Protein AF-A0A2A8LPF1-F1 (afdb_monomer_lite)

InterPro domains:
  IPR029501 Bacterial EndoU nuclease [PF14436] (10-80)

Foldseek 3Di:
DPPLQKDKDWDWDQDPVRDIDDIDIDIGDHPPDDPVNVVVVLLVQLPDDFPDADVVQRKGWGWDDDSNDIDIWIDRVNDTPGD

Secondary structure (DSSP, 8-state):
--TT--EEEEE--B-TTSPBPPPEEEEE--TTS-HHHHHHHHHHHHTS--SEEETTTTEEEEEEEETTEEEEEEEETTEEEE-

Structure (mmCIF, N/CA/C/O backbone):
data_AF-A0A2A8LPF1-F1
#
_entry.id   AF-A0A2A8LPF1-F1
#
loop_
_atom_site.group_PDB
_atom_site.id
_atom_site.type_symbol
_atom_site.label_atom_id
_atom_site.label_alt_id
_atom_site.label_comp_id
_atom_site.label_asym_id
_atom_site.label_entity_id
_atom_site.label_seq_id
_atom_site.pdbx_PDB_ins_code
_atom_site.Cartn_x
_atom_site.Cartn_y
_atom_site.Cartn_z
_atom_site.occupancy
_atom_site.B_iso_or_equiv
_atom_site.auth_seq_id
_atom_site.auth_comp_id
_atom_site.auth_asym_id
_atom_site.auth_atom_id
_atom_site.pdbx_PDB_model_num
ATOM 1 N N . MET A 1 1 ? -18.416 -0.228 6.628 1.00 57.53 1 MET A N 1
ATOM 2 C CA . MET A 1 1 ? -17.399 -0.930 5.818 1.00 57.53 1 MET A CA 1
ATOM 3 C C . MET A 1 1 ? -17.600 -0.493 4.389 1.00 57.53 1 MET A C 1
ATOM 5 O O . MET A 1 1 ? -18.743 -0.497 3.942 1.00 57.53 1 MET A O 1
ATOM 9 N N . ALA A 1 2 ? -16.536 -0.057 3.721 1.00 67.62 2 ALA A N 1
ATOM 10 C CA . ALA A 1 2 ? -16.600 0.261 2.301 1.00 67.62 2 ALA A CA 1
ATOM 11 C C . ALA A 1 2 ? -16.828 -1.024 1.481 1.00 67.62 2 ALA A C 1
ATOM 13 O O . ALA A 1 2 ? -16.580 -2.128 1.969 1.00 67.62 2 ALA A O 1
ATOM 14 N N . LEU A 1 3 ? -17.316 -0.887 0.243 1.00 74.44 3 LEU A N 1
ATOM 15 C CA . LEU A 1 3 ? -17.609 -2.015 -0.657 1.00 74.44 3 LEU A CA 1
ATOM 16 C C . LEU A 1 3 ? -16.392 -2.939 -0.869 1.00 74.44 3 LEU A C 1
ATOM 18 O O . LEU A 1 3 ? -16.551 -4.139 -1.054 1.00 74.44 3 LEU A O 1
ATOM 22 N N . ASN A 1 4 ? -15.184 -2.385 -0.781 1.00 78.94 4 ASN A N 1
ATOM 23 C CA . ASN A 1 4 ? -13.901 -3.079 -0.904 1.00 78.94 4 ASN A CA 1
ATOM 24 C C . ASN A 1 4 ? -13.365 -3.653 0.427 1.00 78.94 4 ASN A C 1
ATOM 26 O O . ASN A 1 4 ? -12.230 -4.111 0.499 1.00 78.94 4 ASN A O 1
ATOM 30 N N . GLY A 1 5 ? -14.154 -3.626 1.503 1.00 82.75 5 GLY A N 1
ATOM 31 C CA . GLY A 1 5 ? -13.800 -4.235 2.785 1.00 82.75 5 GLY A CA 1
ATOM 32 C C . GLY A 1 5 ? -12.821 -3.436 3.647 1.00 82.75 5 GLY A C 1
ATOM 33 O O . GLY A 1 5 ? -12.562 -3.864 4.775 1.00 82.75 5 GLY A O 1
ATOM 34 N N . THR A 1 6 ? -12.319 -2.285 3.180 1.00 89.69 6 THR A N 1
ATOM 35 C CA . THR A 1 6 ? -11.489 -1.386 3.996 1.00 89.69 6 THR A CA 1
ATOM 36 C C . THR A 1 6 ? -12.282 -0.845 5.184 1.00 89.69 6 THR A C 1
ATOM 38 O O . THR A 1 6 ? -13.527 -0.829 5.209 1.00 89.69 6 THR A O 1
ATOM 41 N N . LYS A 1 7 ? -11.549 -0.442 6.223 1.00 88.31 7 LYS A N 1
ATOM 42 C CA . LYS A 1 7 ? -12.137 0.084 7.454 1.00 88.31 7 LYS A CA 1
ATOM 43 C C . LYS A 1 7 ? -11.691 1.519 7.659 1.00 88.31 7 LYS A C 1
ATOM 45 O O . LYS A 1 7 ? -10.497 1.797 7.662 1.00 88.31 7 LYS A O 1
ATOM 50 N N . ASP A 1 8 ? -12.654 2.391 7.908 1.00 88.88 8 ASP A N 1
ATOM 51 C CA . ASP A 1 8 ? -12.373 3.728 8.409 1.00 88.88 8 ASP A CA 1
ATOM 52 C C . ASP A 1 8 ? -12.267 3.668 9.927 1.00 88.88 8 ASP A C 1
ATOM 54 O O . ASP A 1 8 ? -13.124 3.097 10.610 1.00 88.88 8 ASP A O 1
ATOM 58 N N . ILE A 1 9 ? -11.189 4.233 10.449 1.00 87.44 9 ILE A N 1
ATOM 59 C CA . ILE A 1 9 ? -10.892 4.257 11.872 1.00 87.44 9 ILE A CA 1
ATOM 60 C C . ILE A 1 9 ? -10.560 5.676 12.304 1.00 87.44 9 ILE A C 1
ATOM 62 O O . ILE A 1 9 ? -9.840 6.413 11.630 1.00 87.44 9 ILE A O 1
ATOM 66 N N . ASN A 1 10 ? -11.090 6.044 13.465 1.00 89.00 10 ASN A N 1
ATOM 67 C CA . ASN A 1 10 ? -10.890 7.358 14.045 1.00 89.00 10 ASN A CA 1
ATOM 68 C C . ASN A 1 10 ? -9.915 7.220 15.205 1.00 89.00 10 ASN A C 1
ATOM 70 O O . ASN A 1 10 ? -10.229 6.619 16.232 1.00 89.00 10 ASN A O 1
ATOM 74 N N . TYR A 1 11 ? -8.733 7.795 15.042 1.00 85.50 11 TYR A N 1
ATOM 75 C CA . TYR A 1 11 ? -7.758 7.918 16.106 1.00 85.50 11 TYR A CA 1
ATOM 76 C C . TYR A 1 11 ? -7.956 9.247 16.822 1.00 85.50 11 TYR A C 1
ATOM 78 O O . TYR A 1 11 ? -7.986 10.314 16.207 1.00 85.50 11 TYR A O 1
ATOM 86 N N . THR A 1 12 ? -8.055 9.188 18.142 1.00 90.88 12 THR A N 1
AT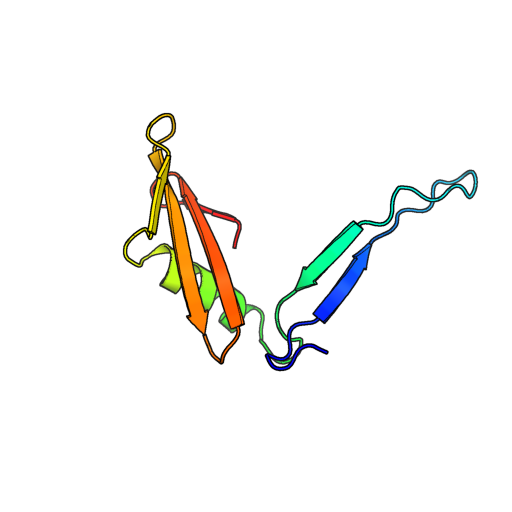OM 87 C CA . THR A 1 12 ? -8.006 10.364 19.003 1.00 90.88 12 THR A CA 1
ATOM 88 C C . THR A 1 12 ? -7.086 10.079 20.177 1.00 90.88 12 THR A C 1
ATOM 90 O O . THR A 1 12 ? -6.935 8.933 20.598 1.00 90.88 12 THR A O 1
ATOM 93 N N . THR A 1 13 ? -6.445 11.118 20.690 1.00 90.69 13 THR A N 1
ATOM 94 C CA . THR A 1 13 ? -5.596 11.028 21.876 1.00 90.69 13 THR A CA 1
ATOM 95 C C . THR A 1 13 ? -6.261 11.833 22.971 1.00 90.69 13 THR A C 1
ATOM 97 O O . THR A 1 13 ? -6.551 13.010 22.767 1.00 90.69 13 THR A O 1
ATOM 100 N N . GLN A 1 14 ? -6.495 11.210 24.122 1.00 93.56 14 GLN A N 1
ATOM 101 C CA . GLN A 1 14 ? -6.904 11.926 25.322 1.00 93.56 14 GLN A CA 1
ATOM 102 C C . GLN A 1 14 ? -5.668 12.277 26.144 1.00 93.56 14 GLN A C 1
ATOM 104 O O . GLN A 1 14 ? -4.851 11.410 26.454 1.00 93.56 14 GLN A O 1
ATOM 109 N N . PHE A 1 15 ? -5.518 13.555 26.468 1.00 93.19 15 PHE A N 1
ATOM 110 C CA . PHE A 1 15 ? -4.464 14.043 27.343 1.00 93.19 15 PHE A CA 1
ATOM 111 C C . PHE A 1 15 ? -4.811 13.765 28.816 1.00 93.19 15 PHE A C 1
ATOM 113 O O . PHE A 1 15 ? -5.988 13.603 29.146 1.00 93.19 15 PHE A O 1
ATOM 120 N N . PRO A 1 16 ? -3.819 13.750 29.730 1.00 95.56 16 PRO A N 1
ATOM 121 C CA . PRO A 1 16 ? -4.063 13.519 31.157 1.00 95.56 16 PRO A CA 1
ATOM 122 C C . PRO A 1 16 ? -5.022 14.523 31.815 1.00 95.56 16 PRO A C 1
ATOM 124 O O . PRO A 1 16 ? -5.643 14.198 32.820 1.00 95.56 16 PRO A O 1
ATOM 127 N N . ASP A 1 17 ? -5.169 15.727 31.247 1.00 94.62 17 ASP A N 1
ATOM 128 C CA . ASP A 1 17 ? -6.128 16.750 31.695 1.00 94.62 17 ASP A CA 1
ATOM 129 C C . ASP A 1 17 ? -7.562 16.517 31.174 1.00 94.62 17 ASP A C 1
ATOM 131 O O . ASP A 1 17 ? -8.446 17.351 31.364 1.00 94.62 17 ASP A O 1
ATOM 135 N N . GLY A 1 18 ? -7.795 15.392 30.494 1.00 92.25 18 GLY A N 1
ATOM 136 C CA . GLY A 1 18 ? -9.084 14.997 29.943 1.00 92.25 18 GLY A CA 1
ATOM 137 C C . GLY A 1 18 ? -9.400 15.598 28.574 1.00 92.25 18 GLY A C 1
ATOM 138 O O . GLY A 1 18 ? -10.382 15.170 27.961 1.00 92.25 18 GLY A O 1
ATOM 139 N N . LYS A 1 19 ? -8.590 16.532 28.050 1.00 95.25 19 LYS A N 1
ATOM 140 C CA . LYS A 1 19 ? -8.815 17.113 26.718 1.00 95.25 19 LYS A CA 1
ATOM 141 C C . LYS A 1 19 ? -8.525 16.102 25.618 1.00 95.25 19 LYS A C 1
ATOM 143 O O . LYS A 1 19 ? -7.584 15.317 25.702 1.00 95.25 19 LYS A O 1
ATOM 148 N N . LEU A 1 20 ? -9.308 16.165 24.546 1.00 91.69 20 LEU A N 1
ATOM 149 C CA . LEU A 1 20 ? -9.093 15.359 23.349 1.00 91.69 20 LEU A CA 1
ATOM 150 C C . LEU A 1 20 ? -8.300 16.154 22.311 1.00 91.69 20 LEU A C 1
ATOM 152 O O . LEU A 1 20 ? -8.603 17.313 22.026 1.00 91.69 20 LEU A O 1
ATOM 156 N N . ALA A 1 21 ? -7.297 15.511 21.721 1.00 91.88 21 ALA A N 1
ATOM 157 C CA . ALA A 1 21 ? -6.655 15.987 20.509 1.00 91.88 21 ALA A CA 1
ATOM 158 C C . ALA A 1 21 ? -7.638 15.960 19.325 1.00 91.88 21 ALA A C 1
ATOM 160 O O . ALA A 1 21 ? -8.713 15.358 19.375 1.00 91.88 21 ALA A O 1
ATOM 161 N N . LYS A 1 22 ? -7.247 16.600 18.218 1.00 91.94 22 LYS A N 1
ATOM 162 C CA . LYS A 1 22 ? -8.010 16.544 16.968 1.00 91.94 22 LYS A CA 1
ATOM 163 C C . LYS A 1 22 ? -8.152 15.089 16.508 1.00 91.94 22 LYS A C 1
ATOM 165 O O . LYS A 1 22 ? -7.144 14.407 16.323 1.00 91.94 22 LYS A O 1
ATOM 170 N N . ILE A 1 23 ? -9.394 14.660 16.277 1.00 89.06 23 ILE A N 1
ATOM 171 C CA . ILE A 1 23 ? -9.702 13.339 15.721 1.00 89.06 23 ILE A CA 1
ATOM 172 C C . ILE A 1 23 ? -9.093 13.242 14.320 1.00 89.06 23 ILE A C 1
ATOM 174 O O . ILE A 1 23 ? -9.276 14.134 13.486 1.00 89.06 23 ILE A O 1
ATOM 178 N N . LYS A 1 24 ? -8.354 12.162 14.080 1.00 86.81 24 LYS A N 1
ATOM 179 C CA . LYS A 1 24 ? -7.788 11.815 12.782 1.00 86.81 24 LYS A CA 1
ATOM 180 C C . LYS A 1 24 ? -8.526 10.609 12.231 1.00 86.81 24 LYS A C 1
ATOM 182 O O . LYS A 1 24 ? -8.583 9.578 12.893 1.00 86.81 24 LYS A O 1
ATOM 187 N N . ASN A 1 25 ? -9.039 10.743 11.018 1.00 88.94 25 ASN A N 1
ATOM 188 C CA . ASN A 1 25 ? -9.654 9.637 10.304 1.00 88.94 25 ASN A CA 1
ATOM 189 C C . ASN A 1 25 ? -8.592 9.015 9.398 1.00 88.94 25 ASN A C 1
ATOM 191 O O . ASN A 1 25 ? -7.913 9.739 8.667 1.00 88.94 25 ASN A O 1
ATOM 195 N N . SER A 1 26 ? -8.467 7.698 9.456 1.00 85.44 26 SER A N 1
ATOM 196 C CA . SER A 1 26 ? -7.594 6.913 8.590 1.00 85.44 26 SER A CA 1
ATOM 197 C C . SER A 1 26 ? -8.399 5.788 7.958 1.00 85.44 26 SER A C 1
ATOM 199 O O . SER A 1 26 ? -9.278 5.221 8.605 1.00 85.44 26 SER A O 1
ATOM 201 N N . THR A 1 27 ? -8.063 5.426 6.727 1.00 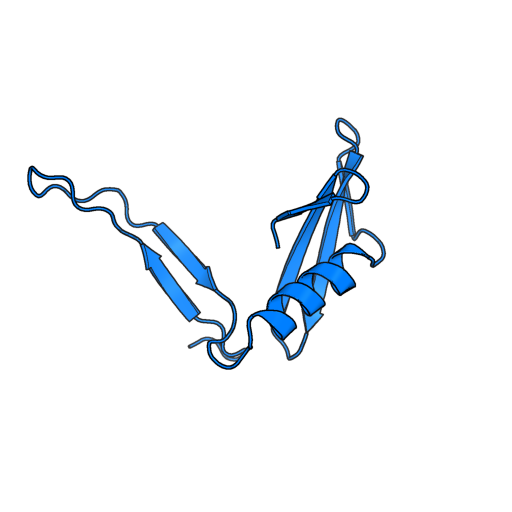89.69 27 THR A N 1
ATOM 202 C CA . THR A 1 27 ? -8.572 4.212 6.083 1.00 89.69 27 THR A CA 1
ATOM 203 C C . THR A 1 27 ? -7.483 3.151 6.152 1.00 89.69 27 THR A C 1
ATOM 205 O O . THR A 1 27 ? -6.335 3.421 5.809 1.00 89.69 27 THR A O 1
ATOM 208 N N . ILE A 1 28 ? -7.830 1.961 6.634 1.00 91.81 28 ILE A N 1
ATOM 209 C CA . ILE A 1 28 ? -6.917 0.818 6.732 1.00 91.81 28 ILE A CA 1
ATOM 210 C C . ILE A 1 28 ? -7.388 -0.336 5.854 1.00 91.81 28 ILE A C 1
ATOM 212 O O . ILE A 1 28 ? -8.570 -0.435 5.500 1.00 91.81 28 ILE A O 1
ATOM 216 N N . PHE A 1 29 ? -6.449 -1.233 5.558 1.00 94.75 29 PHE A N 1
ATOM 217 C CA . PHE A 1 29 ? -6.696 -2.466 4.824 1.00 94.75 29 PHE A CA 1
ATOM 218 C C . PHE A 1 29 ? -7.871 -3.269 5.397 1.00 94.75 29 PHE A C 1
ATOM 220 O O . PHE A 1 29 ? -8.185 -3.174 6.594 1.00 94.75 29 PHE A O 1
ATOM 227 N N . PRO A 1 30 ? -8.531 -4.087 4.559 1.00 94.62 30 PRO A N 1
ATOM 228 C CA . PRO A 1 30 ? -9.574 -4.968 5.038 1.00 94.62 30 PRO A CA 1
ATOM 229 C C . PRO A 1 30 ? -9.068 -5.855 6.167 1.00 94.62 30 PRO A C 1
ATOM 231 O O . PRO A 1 30 ? -8.014 -6.471 6.068 1.00 94.62 30 PRO A O 1
ATOM 234 N N . GLY A 1 31 ? -9.861 -5.984 7.230 1.00 91.44 31 GLY A N 1
ATOM 235 C CA . GLY A 1 31 ? -9.480 -6.824 8.373 1.00 91.44 31 GLY A CA 1
ATOM 236 C C . GLY A 1 31 ? -9.398 -8.323 8.057 1.00 91.44 31 GLY A C 1
ATOM 237 O O . GLY A 1 31 ? -9.011 -9.093 8.923 1.00 91.44 31 GLY A O 1
ATOM 238 N N . SER A 1 32 ? -9.811 -8.735 6.855 1.00 92.56 32 SER A N 1
ATOM 239 C CA . SER A 1 32 ? -9.644 -10.090 6.329 1.00 92.56 32 SER A CA 1
ATOM 240 C C . SER A 1 32 ? -8.275 -10.324 5.682 1.00 92.56 32 SER A C 1
ATOM 242 O O . SER A 1 32 ? -7.955 -11.466 5.357 1.00 92.56 32 SER A O 1
ATOM 244 N N . TRP A 1 33 ? -7.477 -9.278 5.449 1.00 95.94 33 TRP A N 1
ATOM 245 C CA . TRP A 1 33 ? -6.129 -9.416 4.908 1.00 95.94 33 TRP A CA 1
ATOM 246 C C . TRP A 1 33 ? -5.150 -9.763 6.027 1.00 95.94 33 TRP A C 1
ATOM 248 O O . TRP A 1 33 ? -5.189 -9.171 7.102 1.00 95.94 33 TRP A O 1
ATOM 258 N N . SER A 1 34 ? -4.265 -10.723 5.765 1.00 97.12 34 SER A N 1
ATOM 259 C CA . SER A 1 34 ? -3.131 -11.002 6.643 1.00 97.12 34 SER A CA 1
ATOM 260 C C . SER A 1 34 ? -2.031 -9.959 6.452 1.00 97.12 34 SER A C 1
ATOM 262 O O . SER A 1 34 ? -1.884 -9.398 5.364 1.00 97.12 34 SER A O 1
ATOM 264 N N . ASP A 1 35 ? -1.192 -9.769 7.469 1.00 96.81 35 ASP A N 1
ATOM 265 C CA . ASP A 1 35 ? -0.031 -8.873 7.387 1.00 96.81 35 ASP A CA 1
ATOM 266 C C . ASP A 1 35 ? 0.890 -9.240 6.214 1.00 96.81 35 ASP A C 1
ATOM 268 O O . ASP A 1 35 ? 1.365 -8.367 5.494 1.00 96.81 35 ASP A O 1
ATOM 272 N N . THR A 1 36 ? 1.085 -10.537 5.947 1.00 98.19 36 THR A N 1
ATOM 273 C CA . THR A 1 36 ? 1.862 -11.012 4.790 1.00 98.19 36 THR A CA 1
ATOM 274 C C . THR A 1 36 ? 1.243 -10.577 3.465 1.00 98.19 36 THR A C 1
ATOM 276 O O . THR A 1 36 ? 1.970 -10.170 2.563 1.00 98.19 36 THR A O 1
ATOM 279 N N . LYS A 1 37 ? -0.090 -10.629 3.339 1.00 97.25 37 LYS A N 1
ATOM 280 C CA . LYS A 1 37 ? -0.783 -10.156 2.136 1.00 97.25 37 LYS A CA 1
ATOM 281 C C . LYS A 1 37 ? -0.622 -8.648 1.969 1.00 97.25 37 LYS A C 1
ATOM 283 O O . LYS A 1 37 ? -0.375 -8.202 0.853 1.00 97.25 37 LYS A O 1
ATOM 288 N N . ILE A 1 38 ? -0.737 -7.885 3.056 1.00 97.38 38 ILE A N 1
ATOM 289 C CA . ILE A 1 38 ? -0.554 -6.428 3.047 1.00 97.38 38 ILE A CA 1
ATOM 290 C C . ILE A 1 38 ? 0.868 -6.082 2.591 1.00 97.38 38 ILE A C 1
ATOM 292 O O . ILE A 1 38 ? 1.040 -5.368 1.606 1.00 97.38 38 ILE A O 1
ATOM 296 N N . LEU A 1 39 ? 1.888 -6.644 3.244 1.00 97.44 39 LEU A N 1
ATOM 297 C CA . LEU A 1 39 ? 3.291 -6.370 2.917 1.00 97.44 39 LEU A CA 1
ATOM 298 C C . LEU A 1 39 ? 3.669 -6.833 1.504 1.00 97.44 39 LEU A C 1
ATOM 300 O O . LEU A 1 39 ? 4.385 -6.116 0.804 1.00 97.44 39 LEU A O 1
ATOM 304 N N . GLY A 1 40 ? 3.173 -7.997 1.072 1.00 97.75 40 GLY A N 1
ATOM 305 C CA . GLY A 1 40 ? 3.369 -8.492 -0.292 1.00 97.75 40 GLY A CA 1
ATOM 306 C C . GLY A 1 40 ? 2.754 -7.551 -1.324 1.00 97.75 40 GLY A C 1
ATOM 307 O O . GLY A 1 40 ? 3.451 -7.098 -2.221 1.00 97.75 40 GLY A O 1
ATOM 308 N N . SER A 1 41 ? 1.496 -7.148 -1.115 1.00 97.62 41 SER A N 1
ATOM 309 C CA . SER A 1 41 ? 0.780 -6.205 -1.987 1.00 97.62 41 SER A CA 1
ATOM 310 C C . SER A 1 41 ? 1.521 -4.873 -2.130 1.00 97.62 41 SER A C 1
ATOM 312 O O . SER A 1 41 ? 1.717 -4.387 -3.239 1.00 97.62 41 SER A O 1
ATOM 314 N N . ILE A 1 42 ? 1.984 -4.296 -1.016 1.00 98.06 42 ILE A N 1
ATOM 315 C CA . ILE A 1 42 ? 2.758 -3.045 -1.019 1.00 98.06 42 ILE A CA 1
ATOM 316 C C . ILE A 1 42 ? 4.075 -3.217 -1.788 1.00 98.06 42 ILE A C 1
ATOM 318 O O . ILE A 1 42 ? 4.474 -2.336 -2.551 1.00 98.06 42 ILE A O 1
ATOM 322 N N . THR A 1 43 ? 4.755 -4.349 -1.598 1.00 97.38 43 THR A N 1
ATOM 323 C CA . THR A 1 43 ? 6.030 -4.638 -2.267 1.00 97.38 43 TH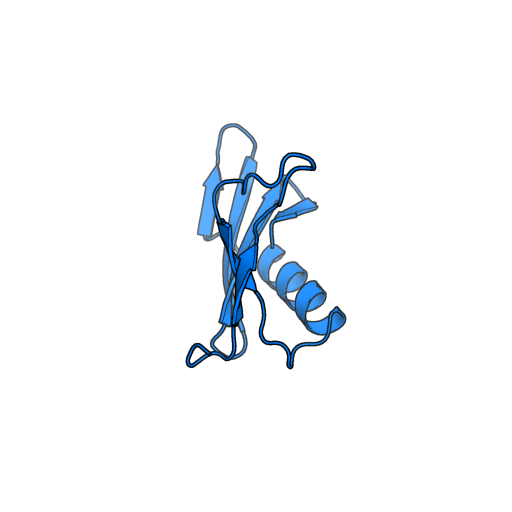R A CA 1
ATOM 324 C C . THR A 1 43 ? 5.841 -4.799 -3.773 1.00 97.38 43 THR A C 1
ATOM 326 O O . THR A 1 43 ? 6.576 -4.184 -4.546 1.00 97.38 43 THR A O 1
ATOM 329 N N . ASP A 1 44 ? 4.845 -5.578 -4.188 1.00 97.12 44 ASP A N 1
ATOM 330 C CA . ASP A 1 44 ? 4.549 -5.849 -5.594 1.00 97.12 44 ASP A CA 1
ATOM 331 C C . ASP A 1 44 ? 4.177 -4.558 -6.333 1.00 97.12 44 ASP A C 1
ATOM 333 O O . ASP A 1 44 ? 4.763 -4.250 -7.371 1.00 97.12 44 ASP A O 1
ATOM 337 N N . ILE A 1 45 ? 3.300 -3.738 -5.744 1.00 98.06 45 ILE A N 1
ATOM 338 C CA . ILE A 1 45 ? 2.910 -2.435 -6.303 1.00 98.06 45 ILE A CA 1
ATOM 339 C C . ILE A 1 45 ? 4.100 -1.471 -6.332 1.00 98.06 45 ILE A C 1
ATOM 341 O O . ILE A 1 45 ? 4.326 -0.784 -7.324 1.00 98.06 45 ILE A O 1
ATOM 345 N N . GLY A 1 46 ? 4.922 -1.438 -5.280 1.00 97.44 46 GLY A N 1
ATOM 346 C CA . GLY A 1 46 ? 6.146 -0.637 -5.266 1.00 97.44 46 GLY A CA 1
ATOM 347 C C . GLY A 1 46 ? 7.168 -1.048 -6.338 1.00 97.44 46 GLY A C 1
ATOM 348 O O . GLY A 1 46 ? 8.049 -0.265 -6.693 1.00 97.44 46 GLY A O 1
ATOM 349 N N . ASN A 1 47 ? 7.082 -2.265 -6.870 1.00 96.56 47 ASN A N 1
ATOM 350 C CA . ASN A 1 47 ? 7.946 -2.739 -7.950 1.00 96.56 47 ASN A CA 1
ATOM 351 C C . ASN A 1 47 ? 7.324 -2.566 -9.342 1.00 96.56 47 ASN A C 1
ATOM 353 O O . ASN A 1 47 ? 7.971 -2.899 -10.338 1.00 96.56 47 ASN A O 1
ATOM 357 N N . SER A 1 48 ? 6.108 -2.023 -9.434 1.00 96.56 48 SER A N 1
ATOM 358 C CA . SER A 1 48 ? 5.467 -1.730 -10.711 1.00 96.56 48 SER A CA 1
ATOM 359 C C . SER A 1 48 ? 5.976 -0.426 -11.337 1.00 96.56 48 SER A C 1
ATOM 361 O O . SER A 1 48 ? 6.804 0.294 -10.770 1.00 96.56 48 SER A O 1
ATOM 363 N N . SER A 1 49 ? 5.512 -0.115 -12.550 1.00 95.88 49 SER A N 1
ATOM 364 C CA . SER A 1 49 ? 5.894 1.135 -13.214 1.00 95.88 49 SER A CA 1
ATOM 365 C C . SER A 1 49 ? 5.327 2.338 -12.451 1.00 95.88 49 SER A C 1
ATOM 367 O O . SER A 1 49 ? 4.133 2.358 -12.154 1.00 95.88 49 SER A O 1
ATOM 369 N N . PRO A 1 50 ? 6.140 3.362 -12.142 1.00 96.44 50 PRO A N 1
ATOM 370 C CA . PRO A 1 50 ? 5.669 4.493 -11.360 1.00 96.44 50 PRO A CA 1
ATOM 371 C C . PRO A 1 50 ? 4.670 5.337 -12.156 1.00 96.44 50 PRO A C 1
ATOM 373 O O . PRO A 1 50 ? 4.948 5.768 -13.275 1.00 9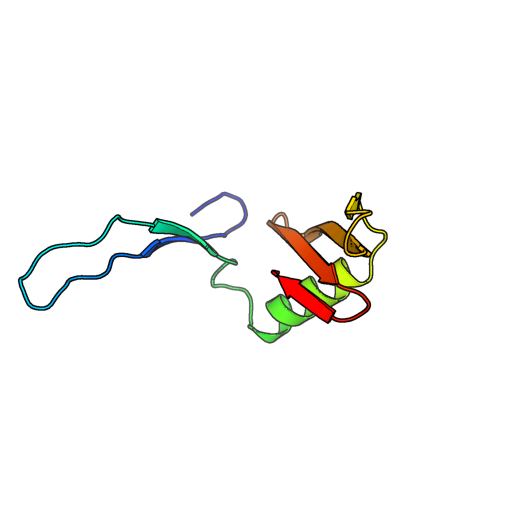6.44 50 PRO A O 1
ATOM 376 N N . SER A 1 51 ? 3.536 5.651 -11.535 1.00 96.88 51 SER A N 1
ATOM 377 C CA . SER A 1 51 ? 2.524 6.568 -12.064 1.00 96.88 51 SER A CA 1
ATOM 378 C C . SER A 1 51 ? 3.023 8.014 -12.091 1.00 96.88 51 SER A C 1
ATOM 380 O O . SER A 1 51 ? 2.597 8.811 -12.925 1.00 96.88 51 SER A O 1
ATOM 382 N N . SER A 1 52 ? 3.923 8.387 -11.173 1.00 96.50 52 SER A N 1
ATOM 383 C CA . SER A 1 52 ? 4.614 9.680 -11.226 1.00 96.50 52 SER A CA 1
ATOM 384 C C . SER A 1 52 ? 5.949 9.670 -10.481 1.00 96.50 52 SER A C 1
ATOM 386 O O . SER A 1 52 ? 6.213 8.806 -9.643 1.00 96.50 52 SER A O 1
ATOM 388 N N . ILE A 1 53 ? 6.796 10.659 -10.786 1.00 96.50 53 ILE A N 1
ATOM 389 C CA . ILE A 1 53 ? 8.127 10.822 -10.195 1.00 96.50 53 ILE A CA 1
ATOM 390 C C . ILE A 1 53 ? 8.294 12.260 -9.698 1.00 96.50 53 ILE A C 1
ATOM 392 O O . ILE A 1 53 ? 8.090 13.228 -10.433 1.00 96.50 53 ILE A O 1
ATOM 396 N N . ARG A 1 54 ? 8.727 12.421 -8.447 1.00 94.12 54 ARG A N 1
ATOM 397 C CA . ARG A 1 54 ? 9.095 13.711 -7.854 1.00 94.12 54 ARG A CA 1
ATOM 398 C C . ARG A 1 54 ? 10.565 14.018 -8.148 1.00 94.12 54 ARG A C 1
ATOM 400 O O . ARG A 1 54 ? 11.450 13.633 -7.385 1.00 94.12 54 ARG A O 1
ATOM 407 N N . GLY A 1 55 ? 10.820 14.805 -9.193 1.00 87.38 55 GLY A N 1
ATOM 408 C CA . GLY A 1 55 ? 12.173 15.065 -9.715 1.00 87.38 55 GLY A CA 1
ATOM 409 C C . GLY A 1 55 ? 13.219 15.602 -8.721 1.00 87.38 55 GLY A C 1
ATOM 410 O O . GLY A 1 55 ? 14.398 15.329 -8.891 1.00 87.38 55 GLY A O 1
ATOM 411 N N . ARG A 1 56 ? 12.826 16.312 -7.650 1.00 90.38 56 ARG A N 1
ATOM 412 C CA . ARG A 1 56 ? 13.785 16.851 -6.656 1.00 90.38 56 ARG A CA 1
ATOM 413 C C . ARG A 1 56 ? 14.476 15.768 -5.819 1.00 90.38 56 ARG A C 1
ATOM 415 O O . ARG A 1 56 ? 15.622 15.948 -5.434 1.00 90.38 56 ARG A O 1
ATOM 422 N N . VAL A 1 57 ? 13.749 14.710 -5.465 1.00 88.69 57 VAL A N 1
ATOM 423 C CA . VAL A 1 57 ? 14.205 13.691 -4.494 1.00 88.69 57 VAL A CA 1
ATOM 424 C C . VAL A 1 57 ? 14.196 12.291 -5.119 1.00 88.69 57 VAL A C 1
ATOM 426 O O . VAL A 1 57 ? 14.604 11.328 -4.486 1.00 88.69 57 VAL A O 1
ATOM 429 N N . GLY A 1 58 ? 13.721 12.159 -6.362 1.00 92.62 58 GLY A N 1
ATOM 430 C CA . GLY A 1 58 ? 13.591 10.869 -7.039 1.00 92.62 58 GLY A CA 1
ATOM 431 C C . GLY A 1 58 ? 12.525 9.960 -6.426 1.00 92.62 58 GLY A C 1
ATOM 432 O O . GLY A 1 58 ? 12.525 8.768 -6.704 1.00 92.62 58 GLY A O 1
ATOM 433 N N . ALA A 1 59 ? 11.629 10.498 -5.588 1.00 97.25 59 ALA A N 1
ATOM 434 C CA . ALA A 1 59 ? 10.556 9.706 -5.003 1.00 97.25 59 ALA A CA 1
ATOM 435 C C . ALA A 1 59 ? 9.555 9.294 -6.088 1.00 97.25 59 ALA A C 1
ATOM 437 O O . ALA A 1 59 ? 9.138 10.140 -6.886 1.00 97.25 59 ALA A O 1
ATOM 438 N N . THR A 1 60 ? 9.159 8.030 -6.103 1.00 98.06 60 THR A N 1
ATOM 439 C CA . THR A 1 60 ? 8.222 7.472 -7.077 1.00 98.06 60 THR A CA 1
ATOM 440 C C . THR A 1 60 ? 6.891 7.151 -6.416 1.00 98.06 60 THR A C 1
ATOM 442 O O . THR A 1 60 ? 6.839 6.765 -5.249 1.00 98.06 60 THR A O 1
ATOM 445 N N . PHE A 1 61 ? 5.807 7.357 -7.158 1.00 97.94 61 PHE A N 1
ATOM 446 C CA . PHE A 1 61 ? 4.444 7.062 -6.734 1.00 97.94 61 PHE A CA 1
ATOM 447 C C . PHE A 1 61 ? 3.871 5.949 -7.603 1.00 97.94 61 PHE A C 1
ATOM 449 O O . PHE A 1 61 ? 3.919 6.053 -8.829 1.00 97.94 61 PHE A O 1
ATOM 456 N N . HIS A 1 62 ? 3.317 4.926 -6.964 1.00 98.19 62 HIS A N 1
ATOM 457 C CA . HIS A 1 62 ? 2.745 3.737 -7.585 1.00 98.19 62 HIS A CA 1
ATOM 458 C C . HIS A 1 62 ? 1.316 3.566 -7.073 1.00 98.19 62 HIS A C 1
ATOM 460 O O . HIS A 1 62 ? 1.062 3.773 -5.886 1.00 98.19 62 HIS A O 1
ATOM 466 N N . ARG A 1 63 ? 0.391 3.207 -7.963 1.00 97.62 63 ARG A N 1
ATOM 467 C CA . ARG A 1 63 ? -1.018 3.009 -7.618 1.00 97.62 63 ARG A CA 1
ATOM 468 C C . ARG A 1 63 ? -1.596 1.860 -8.413 1.00 97.62 63 ARG A C 1
ATOM 470 O O . ARG A 1 63 ? -1.642 1.936 -9.639 1.00 97.62 63 ARG A O 1
ATOM 477 N N . GLU A 1 64 ? -2.102 0.861 -7.708 1.00 97.19 64 GLU A N 1
ATOM 478 C CA . GLU A 1 64 ? -2.828 -0.262 -8.297 1.00 97.19 64 GLU A CA 1
ATOM 479 C C . GLU A 1 64 ? -3.947 -0.728 -7.367 1.00 97.19 64 GLU A C 1
ATOM 481 O O . GLU A 1 64 ? -4.029 -0.319 -6.209 1.00 97.19 64 GLU A O 1
ATOM 486 N N . SER A 1 65 ? -4.835 -1.575 -7.889 1.00 94.44 65 SER A N 1
ATOM 487 C CA . SER A 1 65 ? -5.919 -2.180 -7.119 1.00 94.44 65 SER A CA 1
ATOM 488 C C . SER A 1 65 ? -5.731 -3.687 -6.993 1.00 94.44 65 SER A C 1
ATOM 490 O O . SER A 1 65 ? -5.632 -4.381 -8.002 1.00 94.44 65 SER A O 1
ATOM 492 N N . ILE A 1 66 ? -5.768 -4.197 -5.762 1.00 93.69 66 ILE A N 1
ATOM 493 C CA . ILE A 1 66 ? -5.767 -5.632 -5.448 1.00 93.69 66 ILE A CA 1
ATOM 494 C C . ILE A 1 66 ? -7.074 -5.952 -4.729 1.00 93.69 66 ILE A C 1
ATOM 496 O O . ILE A 1 66 ? -7.409 -5.318 -3.733 1.00 93.69 66 ILE A O 1
ATOM 500 N N . ASP A 1 67 ? -7.842 -6.914 -5.244 1.00 92.12 67 ASP A N 1
ATOM 501 C CA . ASP A 1 67 ? -9.168 -7.277 -4.722 1.00 92.12 67 ASP A CA 1
ATOM 502 C C . ASP A 1 67 ? -10.088 -6.063 -4.480 1.00 92.12 67 ASP A C 1
ATOM 504 O O . ASP A 1 67 ? -10.764 -5.963 -3.457 1.00 92.12 67 ASP A O 1
ATOM 508 N N . VAL A 1 68 ? -10.116 -5.123 -5.435 1.00 90.31 68 VAL A N 1
ATOM 509 C CA . VAL A 1 68 ? -10.927 -3.884 -5.387 1.00 90.31 68 VAL A CA 1
ATOM 510 C C . VAL A 1 68 ? -10.450 -2.867 -4.323 1.00 90.31 68 VAL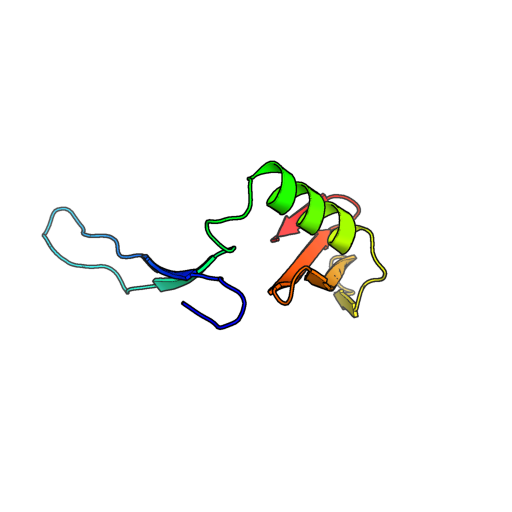 A C 1
ATOM 512 O O . VAL A 1 68 ? -11.063 -1.816 -4.131 1.00 90.31 68 VAL A O 1
ATOM 515 N N . VAL A 1 69 ? -9.327 -3.126 -3.647 1.00 93.62 69 VAL A N 1
ATOM 516 C CA . VAL A 1 69 ? -8.652 -2.169 -2.760 1.00 93.62 69 VAL A CA 1
ATOM 517 C C . VAL A 1 69 ? -7.565 -1.446 -3.546 1.00 93.62 69 VAL A C 1
ATOM 519 O O . VAL A 1 69 ? -6.581 -2.068 -3.936 1.00 93.62 69 VAL A O 1
ATOM 522 N N . GLU A 1 70 ? -7.737 -0.143 -3.772 1.00 94.50 70 GLU A N 1
ATOM 523 C CA . GLU A 1 70 ? -6.686 0.724 -4.320 1.00 94.50 70 GLU A CA 1
ATOM 524 C C . GLU A 1 70 ? -5.627 1.000 -3.246 1.00 94.50 70 GLU A C 1
ATOM 526 O O . GLU A 1 70 ? -5.965 1.329 -2.106 1.00 94.50 70 GLU A O 1
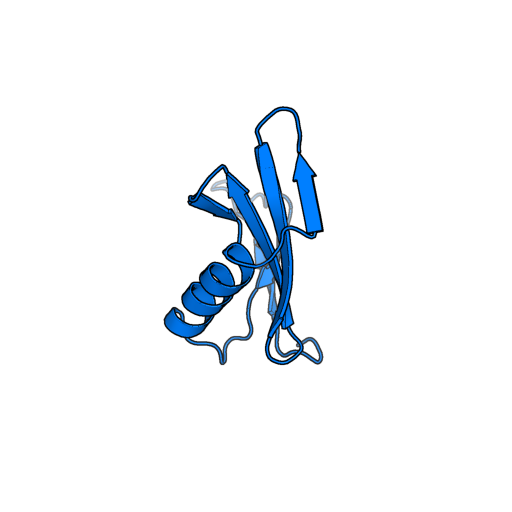ATOM 531 N N . ILE A 1 71 ? -4.356 0.851 -3.612 1.00 96.12 71 ILE A N 1
ATOM 532 C CA . ILE A 1 71 ? -3.211 1.014 -2.717 1.00 96.12 71 ILE A CA 1
ATOM 533 C C . ILE A 1 71 ? -2.231 1.987 -3.357 1.00 96.12 71 ILE A C 1
ATOM 535 O O . ILE A 1 71 ? -1.845 1.833 -4.517 1.00 96.12 71 ILE A O 1
ATOM 539 N N . ASP A 1 72 ? -1.808 2.956 -2.554 1.00 97.25 72 ASP A N 1
ATOM 540 C CA . ASP A 1 72 ? -0.815 3.957 -2.906 1.00 97.25 72 ASP A CA 1
ATOM 541 C C . ASP A 1 72 ? 0.519 3.626 -2.252 1.00 97.25 72 ASP A C 1
ATOM 543 O O . ASP A 1 72 ? 0.627 3.627 -1.027 1.00 97.25 72 ASP A O 1
ATOM 547 N N . VAL A 1 73 ? 1.554 3.420 -3.063 1.00 98.12 73 VAL A N 1
ATOM 548 C CA . VAL A 1 73 ? 2.906 3.136 -2.576 1.00 98.12 73 VAL A CA 1
ATOM 549 C C . VAL A 1 73 ? 3.855 4.250 -2.999 1.00 98.12 73 VAL A C 1
ATOM 551 O O . VAL A 1 73 ? 3.876 4.677 -4.156 1.00 98.12 73 VAL A O 1
ATOM 554 N N . ILE A 1 74 ? 4.665 4.727 -2.052 1.00 97.94 74 ILE A N 1
ATOM 555 C CA . ILE A 1 74 ? 5.732 5.700 -2.305 1.00 97.94 74 ILE A CA 1
ATOM 556 C C . ILE A 1 74 ? 7.076 5.030 -2.053 1.00 97.94 74 ILE A C 1
ATOM 558 O O . ILE A 1 74 ? 7.303 4.480 -0.971 1.00 97.94 74 ILE A O 1
ATOM 562 N N . LYS A 1 75 ? 7.992 5.150 -3.018 1.00 97.75 75 LYS A N 1
ATOM 563 C CA . LYS A 1 75 ? 9.387 4.727 -2.864 1.00 97.75 75 LYS A CA 1
ATOM 564 C C . LYS A 1 75 ? 10.364 5.885 -2.981 1.00 97.75 75 LYS A C 1
ATOM 566 O O . LYS A 1 75 ? 10.088 6.894 -3.627 1.00 97.75 75 LYS A O 1
ATOM 571 N N . ILE A 1 76 ? 11.526 5.724 -2.354 1.00 96.12 76 ILE A N 1
ATOM 572 C CA . ILE A 1 76 ? 12.724 6.542 -2.579 1.00 96.12 76 ILE A CA 1
ATOM 573 C C . ILE A 1 76 ? 13.866 5.575 -2.901 1.00 96.12 76 ILE A C 1
ATOM 575 O O . ILE A 1 76 ? 14.342 4.852 -2.022 1.00 96.12 76 ILE A O 1
ATOM 579 N N . GLY A 1 77 ? 14.278 5.538 -4.172 1.00 92.44 77 GLY A N 1
ATOM 580 C CA . GLY A 1 77 ? 15.098 4.437 -4.684 1.00 92.44 77 GLY A CA 1
ATOM 581 C C . GLY A 1 77 ? 14.347 3.111 -4.541 1.00 92.44 77 GLY A C 1
ATOM 582 O O . GLY A 1 77 ? 13.165 3.030 -4.871 1.00 92.44 77 GLY A O 1
ATOM 583 N N . ASP A 1 78 ? 15.001 2.099 -3.976 1.00 93.00 78 ASP A N 1
ATOM 584 C CA . ASP A 1 78 ? 14.394 0.778 -3.764 1.00 93.00 78 ASP A CA 1
ATOM 585 C C . ASP A 1 78 ? 13.589 0.660 -2.463 1.00 93.00 78 ASP A C 1
ATOM 587 O O . ASP A 1 78 ? 12.912 -0.341 -2.240 1.00 93.00 78 ASP A O 1
ATOM 591 N N . ASN A 1 79 ? 13.605 1.689 -1.612 1.00 95.38 79 ASN A N 1
ATOM 592 C CA . ASN A 1 79 ? 12.951 1.640 -0.309 1.00 95.38 79 ASN A CA 1
ATOM 593 C C . ASN A 1 79 ? 11.497 2.092 -0.403 1.00 95.38 79 ASN A C 1
ATOM 595 O O . ASN A 1 79 ? 11.233 3.224 -0.812 1.00 95.38 79 ASN A O 1
ATOM 599 N N . VAL A 1 80 ? 10.570 1.252 0.057 1.00 97.00 80 VAL A N 1
ATOM 600 C CA . VAL A 1 80 ? 9.191 1.667 0.343 1.00 97.00 80 VAL A CA 1
ATOM 601 C C . VAL A 1 80 ? 9.186 2.539 1.595 1.00 97.00 80 VAL A C 1
ATOM 603 O O . VAL A 1 80 ? 9.664 2.126 2.648 1.00 97.00 80 VAL A O 1
ATOM 606 N N . VAL A 1 81 ? 8.646 3.753 1.477 1.00 95.88 81 VAL A N 1
ATOM 607 C CA . VAL A 1 81 ? 8.534 4.718 2.587 1.00 95.88 81 VAL A CA 1
ATOM 608 C C . VAL A 1 81 ? 7.086 4.975 3.008 1.00 95.88 81 VAL A C 1
ATOM 610 O O . VAL A 1 81 ? 6.853 5.568 4.058 1.00 95.88 81 VAL A O 1
ATOM 613 N N . SER A 1 82 ? 6.120 4.542 2.196 1.00 94.62 82 SER A N 1
ATOM 614 C CA . SER A 1 82 ? 4.686 4.578 2.491 1.00 94.62 82 SER A CA 1
ATOM 615 C C . SER A 1 82 ? 3.971 3.509 1.670 1.00 94.62 82 SER A C 1
ATOM 617 O O . SER A 1 82 ? 4.308 3.341 0.497 1.00 94.62 82 SER A O 1
ATOM 619 N N . GLY A 1 83 ? 2.982 2.847 2.269 1.00 91.25 83 GLY A N 1
ATOM 620 C CA . GLY A 1 83 ? 2.125 1.834 1.654 1.00 91.25 83 GLY A CA 1
ATOM 621 C C . GLY A 1 83 ? 1.048 1.367 2.619 1.00 91.25 83 GLY A C 1
ATOM 622 O O . GLY A 1 83 ? 1.267 1.526 3.844 1.00 91.25 83 GLY A O 1
#

Organism: Bacillus cereus (NCBI:txid1396)

Radius of gyration: 15.93 Å; chains: 1; bounding box: 33×28×45 Å

pLDDT: mean 92.73, std 6.57, range [57.53, 98.19]

Sequence (83 aa):
MALNGTKDINYTTQFPDGKLAKIKNSTIFPGSWSDTKILGSITDIGNSSPSSIRGRVGATFHRESIDVVEIDVIKIGDNVVSG